Protein AF-A0A1W9SRH3-F1 (afdb_monomer_lite)

pLDDT: mean 83.45, std 12.56, range [42.34, 92.62]

Sequence (71 aa):
MQDNSDEDYDAEVTASVLNIREDASSRAEKIADPLKKGTKLDIIETENNWYKVRTKVEGWVSKKYIKKIRN

Structure (mmCIF, N/CA/C/O backbone):
data_AF-A0A1W9SRH3-F1
#
_entry.id   AF-A0A1W9SRH3-F1
#
loop_
_atom_site.group_PDB
_atom_site.id
_atom_site.type_symbol
_atom_site.label_atom_id
_atom_site.label_alt_id
_atom_site.label_comp_id
_atom_site.label_asym_id
_atom_site.label_entity_id
_atom_site.label_seq_id
_atom_site.pdbx_PDB_ins_code
_atom_site.Cartn_x
_atom_site.Cartn_y
_atom_site.Cartn_z
_atom_site.occupancy
_atom_site.B_iso_or_equiv
_atom_site.auth_seq_id
_atom_site.auth_comp_id
_atom_site.auth_asym_id
_atom_site.auth_atom_id
_atom_site.pdbx_PDB_model_num
ATOM 1 N N . MET A 1 1 ? -14.087 -0.436 28.559 1.00 51.34 1 MET A N 1
ATOM 2 C CA . MET A 1 1 ? -12.674 -0.816 28.359 1.00 51.34 1 MET A CA 1
ATOM 3 C C . MET A 1 1 ? -12.706 -1.841 27.246 1.00 51.34 1 MET A C 1
ATOM 5 O O . MET A 1 1 ? -13.203 -2.932 27.485 1.00 51.34 1 MET A O 1
ATOM 9 N N . GLN A 1 2 ? -12.404 -1.428 26.015 1.00 42.34 2 GLN A N 1
ATOM 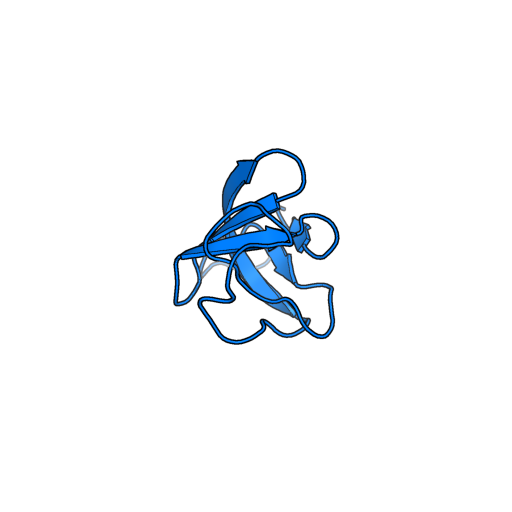10 C CA . GLN A 1 2 ? -12.555 -2.293 24.847 1.00 42.34 2 GLN A CA 1
ATOM 11 C C . GLN A 1 2 ? -11.214 -2.973 24.578 1.00 42.34 2 GLN A C 1
ATOM 13 O O . GLN A 1 2 ? -10.261 -2.310 24.196 1.00 42.34 2 GLN A O 1
ATOM 18 N N . ASP A 1 3 ? -11.229 -4.264 24.878 1.00 45.66 3 ASP A N 1
ATOM 19 C CA . ASP A 1 3 ? -10.477 -5.384 24.322 1.00 45.66 3 ASP A CA 1
ATOM 20 C C . ASP A 1 3 ? -8.951 -5.328 24.187 1.00 45.66 3 ASP A C 1
ATOM 22 O O . ASP A 1 3 ? -8.358 -4.466 23.545 1.00 45.66 3 ASP A O 1
ATOM 26 N N . ASN A 1 4 ? -8.342 -6.355 24.774 1.00 62.19 4 ASN A N 1
ATOM 27 C CA . ASN A 1 4 ? -6.971 -6.756 24.525 1.00 62.19 4 ASN A CA 1
ATOM 28 C C . ASN A 1 4 ? -6.910 -7.534 23.203 1.00 62.19 4 ASN A C 1
ATOM 30 O O . ASN A 1 4 ? -7.906 -8.094 22.757 1.00 62.19 4 ASN A O 1
ATOM 34 N N . SER A 1 5 ? -5.681 -7.698 22.720 1.00 60.12 5 SER A N 1
ATOM 35 C CA . SER A 1 5 ? -5.202 -8.788 21.867 1.00 60.12 5 SER A CA 1
ATOM 36 C C . SER A 1 5 ? -5.289 -8.605 20.339 1.00 60.12 5 SER A C 1
ATOM 38 O O . SER A 1 5 ? -6.345 -8.445 19.736 1.00 60.12 5 SER A O 1
ATOM 40 N N . ASP A 1 6 ? -4.085 -8.706 19.769 1.00 57.44 6 ASP A N 1
ATOM 41 C CA . ASP A 1 6 ? -3.754 -9.437 18.547 1.00 57.44 6 ASP A CA 1
ATOM 42 C C . ASP A 1 6 ? -3.618 -8.638 17.241 1.00 57.44 6 ASP A C 1
ATOM 44 O O . ASP A 1 6 ? -4.562 -8.391 16.493 1.00 57.44 6 ASP A O 1
ATOM 48 N N . GLU A 1 7 ? -2.340 -8.339 16.980 1.00 56.66 7 GLU A N 1
ATOM 49 C CA . GLU A 1 7 ? -1.725 -7.783 15.772 1.00 56.66 7 GLU A CA 1
ATOM 50 C C . GLU A 1 7 ? -2.059 -6.306 15.511 1.00 56.66 7 GLU A C 1
ATOM 52 O O . GLU A 1 7 ? -3.172 -5.936 15.132 1.00 56.66 7 GLU A O 1
ATOM 57 N N . ASP A 1 8 ? -1.056 -5.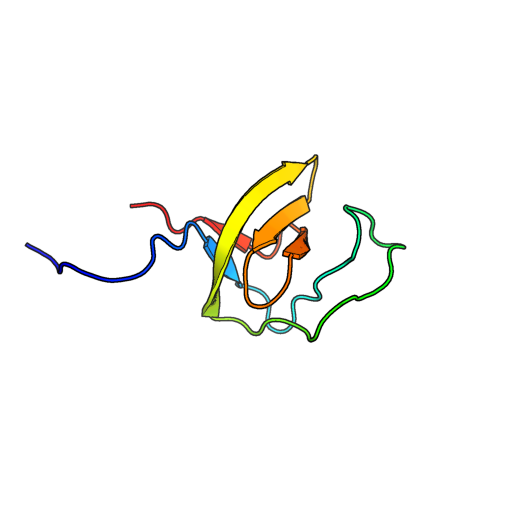453 15.759 1.00 58.31 8 ASP A N 1
ATOM 58 C CA . ASP A 1 8 ? -1.110 -3.990 15.651 1.00 58.31 8 ASP A CA 1
ATOM 59 C C . ASP A 1 8 ? -1.118 -3.563 14.178 1.00 58.31 8 ASP A C 1
ATOM 61 O O . ASP A 1 8 ? -0.185 -2.956 13.659 1.00 58.31 8 ASP A O 1
ATOM 65 N N . TYR A 1 9 ? -2.183 -3.950 13.479 1.00 67.25 9 TYR A N 1
ATOM 66 C CA . TYR A 1 9 ? -2.384 -3.591 12.092 1.00 67.25 9 TYR A CA 1
ATOM 67 C C . TYR A 1 9 ? -2.651 -2.098 11.983 1.00 67.25 9 TYR A C 1
ATOM 69 O O . TYR A 1 9 ? -3.761 -1.610 12.219 1.00 67.25 9 TYR A O 1
ATOM 77 N N . ASP A 1 10 ? -1.631 -1.373 11.536 1.00 77.88 10 ASP A N 1
ATOM 78 C CA . ASP A 1 10 ? -1.703 0.070 11.331 1.00 77.88 10 ASP A CA 1
ATOM 79 C C . ASP A 1 10 ? -2.748 0.472 10.274 1.00 77.88 10 ASP A C 1
ATOM 81 O O . ASP A 1 10 ? -3.180 1.636 10.237 1.00 77.88 10 ASP A O 1
ATOM 85 N N . ALA A 1 11 ? -3.156 -0.447 9.383 1.00 87.62 11 ALA A N 1
ATOM 86 C CA . ALA A 1 11 ? -4.021 -0.111 8.261 1.00 87.62 11 ALA A CA 1
ATOM 87 C C . ALA A 1 11 ? -4.939 -1.222 7.712 1.00 87.62 11 ALA A C 1
ATOM 89 O O . ALA A 1 11 ? -4.732 -2.420 7.893 1.00 87.62 11 ALA A O 1
ATOM 90 N N . GLU A 1 12 ? -5.958 -0.780 6.968 1.00 90.19 12 GLU A N 1
ATOM 91 C CA . GLU A 1 12 ? -6.967 -1.593 6.282 1.00 90.19 12 GLU A CA 1
ATOM 92 C C . GLU A 1 12 ? -7.024 -1.262 4.786 1.00 90.19 12 GLU A C 1
ATOM 94 O O . GLU A 1 12 ? -6.976 -0.093 4.381 1.00 90.19 12 GLU A O 1
ATOM 99 N N . VAL A 1 13 ? -7.216 -2.279 3.947 1.00 91.56 13 VAL A N 1
ATOM 100 C CA . VAL A 1 13 ? -7.522 -2.103 2.525 1.00 91.56 13 VAL A CA 1
ATOM 101 C C . VAL A 1 13 ? -8.956 -1.617 2.346 1.00 91.56 13 VAL A C 1
ATOM 103 O O . VAL A 1 13 ? -9.912 -2.294 2.720 1.00 91.56 13 VAL A O 1
ATOM 106 N N . THR A 1 14 ? -9.132 -0.481 1.672 1.00 90.94 14 THR A N 1
ATOM 107 C CA . THR A 1 14 ? -10.462 0.052 1.329 1.00 90.94 14 THR A CA 1
ATOM 108 C C . THR A 1 14 ? -10.899 -0.262 -0.099 1.00 90.94 14 THR A C 1
ATOM 110 O O . THR A 1 14 ? -12.098 -0.223 -0.391 1.00 90.94 14 THR A O 1
ATOM 113 N N . ALA A 1 15 ? -9.959 -0.593 -0.988 1.00 88.62 15 ALA A N 1
ATOM 114 C CA . ALA A 1 15 ? -10.259 -0.992 -2.359 1.00 88.62 15 ALA A CA 1
ATOM 115 C C . ALA A 1 15 ? -10.784 -2.427 -2.446 1.00 88.62 15 ALA A C 1
ATOM 117 O O . ALA A 1 15 ? -10.349 -3.306 -1.712 1.00 88.62 15 ALA A O 1
ATOM 118 N N . SER A 1 16 ? -11.668 -2.687 -3.411 1.00 88.44 16 SER A N 1
ATOM 119 C CA . SER A 1 16 ? -12.163 -4.043 -3.680 1.00 88.44 16 SER A CA 1
ATOM 120 C C . SER A 1 16 ? -11.042 -5.014 -4.062 1.00 88.44 16 SER A C 1
ATOM 122 O O . SER A 1 16 ? -11.104 -6.186 -3.702 1.00 88.44 16 SER A O 1
ATOM 124 N N . VAL A 1 17 ? -10.037 -4.518 -4.792 1.00 88.44 17 VAL A N 1
ATOM 125 C CA . VAL A 1 17 ? -8.890 -5.279 -5.297 1.00 88.44 17 VAL A CA 1
ATOM 126 C C . VAL A 1 17 ? -7.657 -4.376 -5.225 1.00 88.44 17 VAL A C 1
ATOM 128 O O . VAL A 1 17 ? -7.560 -3.400 -5.971 1.00 88.44 17 VAL A O 1
ATOM 131 N N . LEU A 1 18 ? -6.720 -4.687 -4.331 1.00 89.06 18 LEU A N 1
ATOM 132 C CA . LEU A 1 18 ? -5.468 -3.953 -4.162 1.00 89.06 18 LEU A CA 1
ATOM 133 C C . LEU A 1 18 ? -4.278 -4.866 -4.448 1.00 89.06 18 LEU A C 1
ATOM 135 O O . LEU A 1 18 ? -3.963 -5.755 -3.669 1.00 89.06 18 LEU A O 1
ATOM 139 N N . ASN A 1 19 ? -3.610 -4.637 -5.575 1.00 90.00 19 ASN A N 1
ATOM 140 C CA . ASN A 1 19 ? -2.443 -5.428 -5.955 1.00 90.00 19 ASN A CA 1
ATOM 141 C C . ASN A 1 19 ? -1.200 -4.979 -5.183 1.00 90.00 19 ASN A C 1
ATOM 143 O O . ASN A 1 19 ? -0.929 -3.777 -5.112 1.00 90.00 19 ASN A O 1
ATOM 147 N N . ILE A 1 20 ? -0.433 -5.953 -4.693 1.00 90.00 20 ILE A N 1
ATOM 148 C CA . ILE A 1 20 ? 0.893 -5.743 -4.114 1.00 90.00 20 ILE A CA 1
ATOM 149 C C . ILE A 1 20 ? 1.921 -5.773 -5.244 1.00 90.00 20 ILE A C 1
ATOM 151 O O . ILE A 1 20 ? 1.930 -6.693 -6.068 1.00 90.00 20 ILE A O 1
ATOM 155 N N . ARG A 1 21 ? 2.773 -4.753 -5.294 1.00 90.94 21 ARG A N 1
ATOM 156 C CA . ARG A 1 21 ? 3.833 -4.615 -6.295 1.00 90.94 21 ARG A CA 1
ATOM 157 C C . ARG A 1 21 ? 5.209 -4.716 -5.660 1.00 90.94 21 ARG A C 1
ATOM 159 O 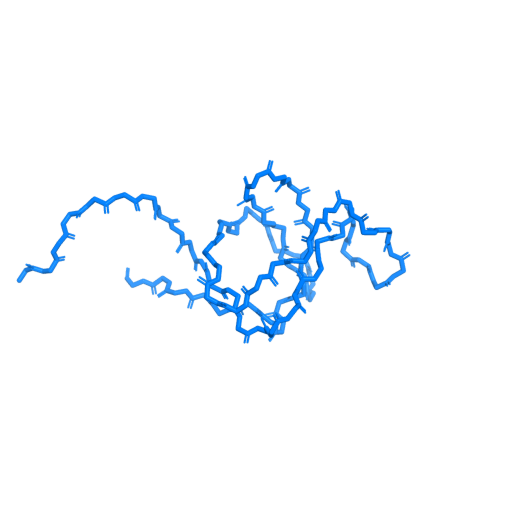O . ARG A 1 21 ? 5.357 -4.449 -4.472 1.00 90.94 21 ARG A O 1
ATOM 166 N N . GLU A 1 22 ? 6.197 -5.091 -6.462 1.00 90.75 22 GLU A N 1
ATOM 167 C CA . GLU A 1 22 ? 7.594 -5.183 -6.013 1.00 90.75 22 GLU A CA 1
ATOM 168 C C . GLU A 1 22 ? 8.169 -3.832 -5.585 1.00 90.75 22 GLU A C 1
ATOM 170 O O . GLU A 1 22 ? 8.973 -3.757 -4.661 1.00 90.75 22 GLU A O 1
ATOM 175 N N . ASP A 1 23 ? 7.712 -2.760 -6.231 1.00 90.00 23 ASP A N 1
ATOM 176 C CA . ASP A 1 23 ? 8.262 -1.419 -6.079 1.00 90.00 23 ASP A CA 1
ATOM 177 C C . ASP A 1 23 ? 7.142 -0.364 -6.046 1.00 90.00 23 ASP A C 1
ATOM 179 O O . A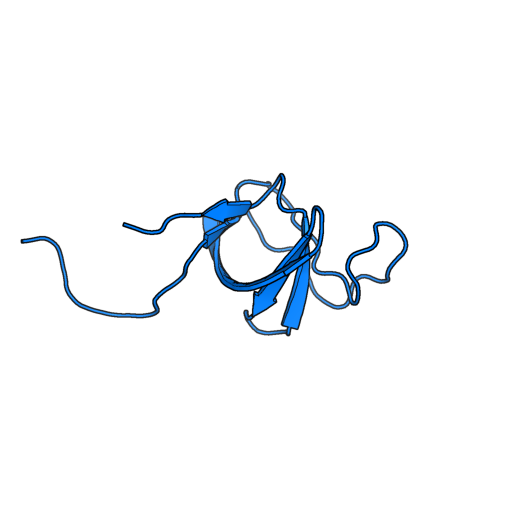SP A 1 23 ? 6.011 -0.619 -6.487 1.00 90.00 23 ASP A O 1
ATOM 183 N N . ALA A 1 24 ? 7.454 0.837 -5.555 1.00 88.75 24 ALA A N 1
ATOM 184 C CA . ALA A 1 24 ? 6.579 2.004 -5.435 1.00 88.75 24 ALA A CA 1
ATOM 185 C C . ALA A 1 24 ? 6.247 2.643 -6.806 1.00 88.75 24 ALA A C 1
ATOM 187 O O . ALA A 1 24 ? 6.266 3.864 -6.997 1.00 88.75 24 ALA A O 1
ATOM 188 N N . SER A 1 25 ? 5.919 1.813 -7.798 1.00 86.25 25 SER A N 1
ATOM 189 C CA . SER A 1 25 ? 5.701 2.194 -9.189 1.00 86.25 25 SER A CA 1
ATOM 190 C C . SER A 1 25 ? 4.479 1.497 -9.779 1.00 86.25 25 SER A C 1
ATOM 192 O O . SER A 1 25 ? 4.244 0.304 -9.599 1.00 86.25 25 SER A O 1
ATOM 194 N N . SER A 1 26 ? 3.703 2.231 -10.579 1.00 83.25 26 SER A N 1
ATOM 195 C CA . SER A 1 26 ? 2.572 1.664 -11.326 1.00 83.25 26 SER A CA 1
ATOM 196 C C . SER A 1 26 ? 3.005 0.698 -12.435 1.00 83.25 26 SER A C 1
ATOM 198 O O . SER A 1 26 ? 2.180 -0.093 -12.897 1.00 83.25 26 SER A O 1
ATOM 200 N N . ARG A 1 27 ? 4.281 0.759 -12.843 1.00 87.94 27 ARG A N 1
ATOM 201 C CA . ARG A 1 27 ? 4.894 -0.124 -13.845 1.00 87.94 27 ARG A CA 1
ATOM 202 C C . ARG A 1 27 ? 5.542 -1.373 -13.243 1.00 87.94 27 ARG A C 1
ATOM 204 O O . ARG A 1 27 ? 5.893 -2.260 -14.007 1.00 87.94 27 ARG A O 1
ATOM 211 N N . ALA A 1 28 ? 5.697 -1.440 -11.920 1.00 89.19 28 ALA A N 1
ATOM 212 C CA . ALA A 1 28 ? 6.302 -2.591 -11.256 1.00 89.19 28 ALA A CA 1
ATOM 213 C C . ALA A 1 28 ? 5.429 -3.841 -11.397 1.00 89.19 28 ALA A C 1
ATOM 215 O O . ALA A 1 28 ? 4.197 -3.743 -11.470 1.00 89.19 28 ALA A O 1
ATOM 216 N N . GLU A 1 29 ? 6.052 -5.014 -11.406 1.00 89.50 29 GLU A N 1
ATOM 217 C CA . GLU A 1 29 ? 5.323 -6.274 -11.483 1.00 89.50 29 GLU A CA 1
ATOM 218 C C . GLU A 1 29 ? 4.532 -6.549 -10.200 1.00 89.50 29 GLU A C 1
ATOM 220 O O . GLU A 1 29 ? 4.809 -6.020 -9.119 1.00 89.50 29 GLU A O 1
ATOM 225 N N . LYS A 1 30 ? 3.470 -7.343 -10.347 1.00 90.69 30 LYS A N 1
ATOM 226 C CA . LYS A 1 30 ? 2.644 -7.784 -9.223 1.00 90.69 30 LYS A CA 1
ATOM 227 C C . LYS A 1 30 ? 3.308 -9.017 -8.630 1.00 90.69 30 LYS A C 1
ATOM 229 O O . LYS A 1 30 ? 3.378 -10.037 -9.305 1.00 90.69 30 LYS A O 1
ATOM 234 N N . ILE A 1 31 ? 3.751 -8.915 -7.386 1.00 88.94 31 ILE A N 1
ATOM 235 C CA . ILE A 1 31 ? 4.494 -9.989 -6.710 1.00 88.94 31 ILE A CA 1
ATOM 236 C C . ILE A 1 31 ? 3.606 -10.877 -5.841 1.00 88.94 31 ILE A C 1
ATOM 238 O O . ILE A 1 31 ? 4.058 -11.896 -5.331 1.00 88.94 31 ILE A O 1
ATOM 242 N N . ALA A 1 32 ? 2.341 -10.498 -5.661 1.00 88.00 32 ALA A N 1
ATOM 243 C CA . ALA A 1 32 ? 1.379 -11.289 -4.915 1.00 88.00 32 ALA A CA 1
ATOM 244 C C . ALA A 1 32 ? -0.054 -11.054 -5.379 1.00 88.00 32 ALA A C 1
ATOM 246 O O . ALA A 1 32 ? -0.357 -10.146 -6.163 1.00 88.00 32 ALA A O 1
ATOM 247 N N . ASP A 1 33 ? -0.930 -11.904 -4.853 1.00 87.38 33 ASP A N 1
ATOM 248 C CA . ASP A 1 33 ? -2.359 -11.822 -5.074 1.00 87.38 33 ASP A CA 1
ATOM 249 C C . ASP A 1 33 ? -2.943 -10.502 -4.562 1.00 87.38 33 ASP A C 1
ATOM 251 O O . ASP A 1 33 ? -2.467 -9.924 -3.576 1.00 87.38 33 ASP A O 1
ATOM 255 N N . PRO A 1 34 ? -4.005 -10.010 -5.216 1.00 87.06 34 PRO A N 1
ATOM 256 C CA . PRO A 1 34 ? -4.680 -8.815 -4.765 1.00 87.06 34 PRO A CA 1
ATOM 257 C C . PRO A 1 34 ? -5.296 -9.000 -3.379 1.00 87.06 34 PRO A C 1
ATOM 259 O O . PRO A 1 34 ? -6.074 -9.925 -3.132 1.00 87.06 34 PRO A O 1
ATOM 262 N N . LEU A 1 35 ? -5.026 -8.036 -2.505 1.00 87.81 35 LEU A N 1
ATOM 263 C CA . LEU A 1 35 ? -5.713 -7.880 -1.235 1.00 87.81 35 LEU A CA 1
ATOM 264 C C . LEU A 1 35 ? -7.153 -7.426 -1.486 1.00 87.81 35 LEU A C 1
ATOM 266 O O . LEU A 1 35 ? -7.427 -6.610 -2.374 1.00 87.81 35 LEU A O 1
ATOM 270 N N . LYS A 1 36 ? -8.083 -7.959 -0.697 1.00 90.44 36 LYS A N 1
ATOM 271 C CA . LYS A 1 36 ? -9.501 -7.602 -0.773 1.00 90.44 36 LYS A CA 1
ATOM 272 C C . LYS A 1 36 ? -9.805 -6.475 0.206 1.00 90.44 36 LYS A C 1
ATOM 274 O O . LYS A 1 36 ? -9.071 -6.242 1.164 1.00 90.44 36 LYS A O 1
ATOM 279 N N . LYS A 1 37 ? -10.927 -5.792 -0.009 1.00 91.25 37 LYS A N 1
ATOM 280 C CA . LYS A 1 37 ? -11.434 -4.808 0.952 1.00 91.25 37 LYS A CA 1
ATOM 281 C C . LYS A 1 37 ? -11.612 -5.457 2.328 1.00 91.25 37 LYS A C 1
ATOM 283 O O . LYS A 1 37 ? -12.167 -6.551 2.414 1.00 91.25 37 LYS A O 1
ATOM 288 N N . GLY A 1 38 ? -11.175 -4.770 3.379 1.00 87.31 38 GLY A N 1
ATOM 289 C CA . GLY A 1 38 ? -11.209 -5.272 4.752 1.00 87.31 38 GLY A CA 1
ATOM 290 C C . GLY A 1 38 ? -9.981 -6.081 5.154 1.00 87.31 38 GLY A C 1
ATOM 291 O O . GLY A 1 38 ? -9.877 -6.492 6.307 1.00 87.31 38 GLY A O 1
ATOM 292 N N . THR A 1 39 ? -9.038 -6.324 4.237 1.00 87.94 39 THR A N 1
ATOM 293 C CA . THR A 1 39 ? -7.765 -6.940 4.613 1.00 87.94 39 THR A CA 1
ATOM 294 C C . THR A 1 39 ? -6.966 -5.978 5.486 1.00 87.94 39 THR A C 1
ATOM 296 O O . THR A 1 39 ? -6.809 -4.809 5.134 1.00 87.94 39 THR A O 1
ATOM 299 N N . LYS A 1 40 ? -6.469 -6.482 6.615 1.00 86.88 40 LYS A N 1
ATOM 300 C CA . LYS A 1 40 ? -5.577 -5.763 7.522 1.00 86.88 40 LYS A CA 1
ATOM 301 C C . LYS A 1 40 ? -4.122 -6.000 7.128 1.00 86.88 40 LYS A C 1
ATOM 303 O O . LYS A 1 40 ? -3.793 -7.058 6.588 1.00 86.88 40 LYS A O 1
ATOM 308 N N . LEU A 1 41 ? -3.292 -4.987 7.323 1.00 87.25 41 LEU A N 1
ATOM 309 C CA . LEU A 1 41 ? -1.889 -4.996 6.928 1.00 87.25 41 LEU A CA 1
ATOM 310 C C . LEU A 1 41 ? -1.080 -3.995 7.747 1.00 87.25 41 LEU A C 1
ATOM 312 O O . LEU A 1 41 ? -1.579 -2.932 8.123 1.00 87.25 41 LEU A O 1
ATOM 316 N N . ASP A 1 42 ? 0.191 -4.323 7.935 1.00 88.31 42 ASP A N 1
ATOM 317 C CA . ASP A 1 42 ? 1.134 -3.470 8.645 1.00 88.31 42 ASP A CA 1
ATOM 318 C C . ASP A 1 42 ? 1.835 -2.560 7.656 1.00 88.31 42 ASP A C 1
ATOM 320 O O . ASP A 1 42 ? 2.374 -3.034 6.655 1.00 88.31 42 ASP A O 1
ATOM 324 N N . ILE A 1 43 ? 1.852 -1.256 7.921 1.00 87.94 43 ILE A N 1
ATOM 325 C CA . ILE A 1 43 ? 2.631 -0.315 7.117 1.00 87.94 43 ILE A CA 1
ATOM 326 C C . ILE A 1 43 ? 4.036 -0.255 7.711 1.00 87.94 43 ILE A C 1
ATOM 328 O O . ILE A 1 43 ? 4.247 0.369 8.743 1.00 87.94 43 ILE A O 1
ATOM 332 N N . ILE A 1 44 ? 5.009 -0.853 7.024 1.00 89.88 44 ILE A N 1
ATOM 333 C CA . ILE A 1 44 ? 6.418 -0.782 7.433 1.00 89.88 44 ILE A CA 1
ATOM 334 C C . ILE A 1 44 ? 7.025 0.555 7.009 1.00 89.88 44 ILE A C 1
ATOM 336 O O . ILE A 1 44 ? 7.797 1.165 7.743 1.00 89.88 44 ILE A O 1
ATOM 340 N N . GLU A 1 45 ? 6.696 1.005 5.797 1.00 88.88 45 GLU A N 1
ATOM 341 C CA . GLU A 1 45 ? 7.338 2.167 5.193 1.00 88.88 45 GLU A CA 1
ATOM 342 C C . GLU A 1 45 ? 6.352 2.957 4.338 1.00 88.88 45 GLU A C 1
ATOM 344 O O . GLU A 1 45 ? 5.336 2.455 3.853 1.00 88.88 45 GLU A O 1
ATOM 349 N N . THR A 1 46 ? 6.629 4.244 4.175 1.00 88.25 46 THR A N 1
ATOM 350 C CA . THR A 1 46 ? 5.838 5.135 3.332 1.00 88.25 46 THR A CA 1
ATOM 351 C C . THR A 1 46 ? 6.764 5.838 2.370 1.00 88.25 46 THR A C 1
ATOM 353 O O . THR A 1 46 ? 7.649 6.569 2.802 1.00 88.25 46 THR A O 1
ATOM 356 N N . GLU A 1 47 ? 6.492 5.697 1.079 1.00 89.19 47 GLU A N 1
ATOM 357 C CA . GLU A 1 47 ? 7.267 6.359 0.041 1.00 89.19 47 GLU A CA 1
ATOM 358 C C . GLU A 1 47 ? 6.333 7.021 -0.962 1.00 89.19 47 GLU A C 1
ATOM 360 O O . GLU A 1 47 ? 5.535 6.373 -1.643 1.00 89.19 47 GLU A O 1
ATOM 365 N N . ASN A 1 48 ? 6.422 8.348 -1.056 1.00 87.81 48 ASN A N 1
ATOM 366 C CA . ASN A 1 48 ? 5.605 9.160 -1.954 1.00 87.81 48 ASN A CA 1
ATOM 367 C C . ASN A 1 48 ? 4.092 8.863 -1.812 1.00 87.81 48 ASN A C 1
ATOM 369 O O . ASN A 1 48 ? 3.449 9.262 -0.838 1.00 87.81 48 ASN A O 1
ATOM 373 N N . ASN A 1 49 ? 3.520 8.155 -2.792 1.00 90.19 49 ASN A N 1
ATOM 374 C CA . ASN A 1 49 ? 2.104 7.773 -2.864 1.00 90.19 49 ASN A CA 1
ATOM 375 C C . ASN A 1 49 ? 1.866 6.272 -2.616 1.00 90.19 49 ASN A C 1
ATOM 377 O O . ASN A 1 49 ? 0.786 5.749 -2.920 1.00 90.19 49 ASN A O 1
ATOM 381 N N . TRP A 1 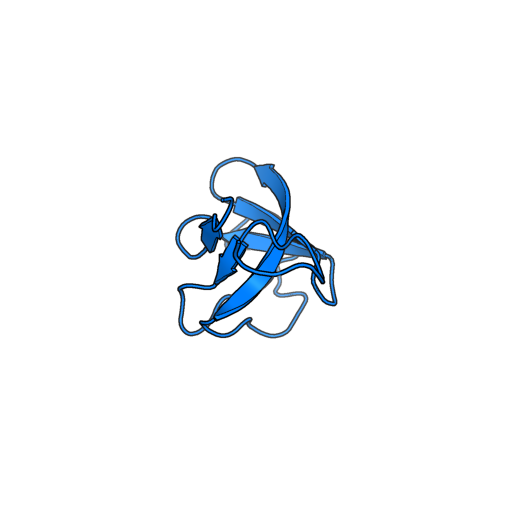50 ? 2.860 5.584 -2.064 1.00 92.56 50 TRP A N 1
ATOM 382 C CA . TRP A 1 50 ? 2.851 4.157 -1.794 1.00 92.56 50 TRP A CA 1
ATOM 383 C C . TRP A 1 50 ? 3.140 3.881 -0.321 1.00 92.56 50 TRP A C 1
ATOM 385 O O . TRP A 1 50 ? 3.855 4.618 0.358 1.00 92.56 50 TRP A O 1
ATOM 395 N N . TYR A 1 51 ? 2.545 2.805 0.167 1.00 91.75 51 TYR A N 1
ATOM 396 C CA . TYR A 1 51 ? 2.867 2.204 1.445 1.00 91.75 51 TYR A CA 1
ATOM 397 C C . TYR A 1 51 ? 3.535 0.869 1.187 1.00 91.75 51 TYR A C 1
ATOM 399 O O . TYR A 1 51 ? 3.001 0.050 0.437 1.00 91.75 51 TYR A O 1
ATOM 407 N N . LYS A 1 52 ? 4.687 0.659 1.813 1.00 91.38 52 LYS A N 1
ATOM 408 C CA . LYS A 1 52 ? 5.291 -0.656 1.924 1.00 91.38 52 LYS A CA 1
ATOM 409 C C . LYS A 1 52 ? 4.620 -1.362 3.075 1.00 91.38 52 LYS A C 1
ATOM 411 O O . LYS A 1 52 ? 4.597 -0.850 4.196 1.00 91.38 52 LYS A O 1
ATOM 416 N N . VAL A 1 53 ? 4.041 -2.508 2.775 1.00 90.00 53 VAL A N 1
ATOM 417 C CA . VAL A 1 53 ? 3.195 -3.226 3.709 1.00 90.00 53 VAL A CA 1
ATOM 418 C C . VAL A 1 53 ? 3.702 -4.641 3.882 1.00 90.00 53 VAL A C 1
ATOM 420 O O . VAL A 1 53 ? 4.141 -5.264 2.911 1.00 90.00 53 VAL A O 1
ATOM 423 N N . ARG A 1 54 ? 3.654 -5.140 5.118 1.00 87.25 54 ARG A N 1
ATOM 424 C CA . ARG A 1 54 ? 3.926 -6.545 5.419 1.00 87.25 54 ARG A CA 1
ATOM 425 C C . ARG A 1 54 ? 2.601 -7.248 5.631 1.00 87.25 54 ARG A C 1
ATOM 427 O O . ARG A 1 54 ? 1.778 -6.822 6.433 1.00 87.25 54 ARG A O 1
ATOM 434 N N . THR A 1 55 ? 2.387 -8.305 4.864 1.00 82.12 55 THR A N 1
ATOM 435 C CA . THR A 1 55 ? 1.281 -9.244 5.072 1.00 82.12 55 THR A CA 1
ATOM 436 C C . THR A 1 55 ? 1.872 -10.656 5.072 1.00 82.12 55 THR A C 1
ATOM 438 O O . THR A 1 55 ? 2.798 -10.927 5.827 1.00 82.12 55 THR A O 1
ATOM 441 N N . LYS A 1 56 ? 1.431 -11.541 4.167 1.00 83.00 56 LYS A N 1
ATOM 442 C CA . LYS A 1 56 ? 2.139 -12.794 3.846 1.00 83.00 56 LYS A CA 1
ATOM 443 C C . LYS A 1 56 ? 3.417 -12.557 3.043 1.00 83.00 56 LYS A C 1
ATOM 445 O O . LYS A 1 56 ? 4.329 -13.373 3.077 1.00 83.00 56 LYS A O 1
ATOM 450 N N . VAL A 1 57 ? 3.441 -11.459 2.295 1.00 86.00 57 VAL A N 1
ATOM 451 C CA . VAL A 1 57 ? 4.591 -10.981 1.533 1.00 86.00 57 VAL A CA 1
ATOM 452 C C . VAL A 1 57 ? 4.828 -9.513 1.858 1.00 86.00 57 VAL A C 1
ATOM 454 O O . VAL A 1 57 ? 3.923 -8.816 2.332 1.00 86.00 57 VAL A O 1
ATOM 457 N N . GLU A 1 58 ? 6.034 -9.045 1.574 1.00 90.19 58 GLU A N 1
ATOM 458 C CA . GLU A 1 58 ? 6.368 -7.627 1.603 1.00 90.19 58 GLU A CA 1
ATOM 459 C C . GLU A 1 58 ? 6.222 -7.028 0.220 1.00 90.19 58 GLU A C 1
ATOM 461 O O . GLU A 1 58 ? 6.723 -7.581 -0.756 1.00 90.19 58 GLU A O 1
ATOM 466 N N . GLY A 1 59 ? 5.576 -5.873 0.139 1.00 91.25 59 GLY A N 1
ATOM 467 C CA . GLY A 1 59 ? 5.544 -5.122 -1.102 1.00 91.25 59 GLY A CA 1
ATO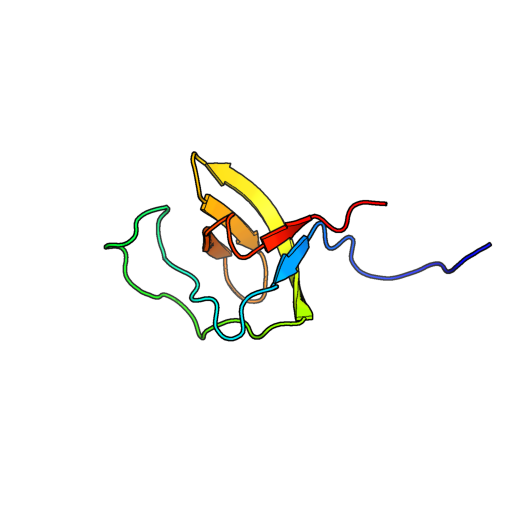M 468 C C . GLY A 1 59 ? 4.834 -3.793 -0.973 1.00 91.25 59 GLY A C 1
ATOM 469 O O . GLY A 1 59 ? 4.435 -3.369 0.110 1.00 91.25 59 GLY A O 1
ATOM 470 N N . TRP A 1 60 ? 4.679 -3.134 -2.109 1.00 92.62 60 TRP A N 1
ATOM 471 C CA . TRP A 1 60 ? 4.159 -1.786 -2.200 1.00 92.62 60 TRP A CA 1
ATOM 472 C C . TRP A 1 60 ? 2.713 -1.777 -2.663 1.00 92.62 60 TRP A C 1
ATOM 474 O O . TRP A 1 60 ? 2.333 -2.406 -3.654 1.00 92.62 60 TRP A O 1
ATOM 484 N N . VAL A 1 61 ? 1.900 -1.004 -1.955 1.00 91.25 61 VAL A N 1
ATOM 485 C CA . VAL A 1 61 ? 0.494 -0.773 -2.272 1.00 91.25 61 VAL A CA 1
ATOM 486 C C . VAL A 1 61 ? 0.196 0.717 -2.314 1.00 91.25 61 VAL A C 1
ATOM 488 O O . VAL A 1 61 ? 0.833 1.525 -1.641 1.00 91.25 61 VAL A O 1
ATOM 491 N N . SER A 1 62 ? -0.775 1.120 -3.130 1.00 91.19 62 SER A N 1
ATOM 492 C CA . SER A 1 62 ? -1.081 2.543 -3.272 1.00 91.19 62 SER A CA 1
ATOM 493 C C . SER A 1 62 ? -1.775 3.079 -2.022 1.00 91.19 62 SER A C 1
ATOM 495 O O . SER A 1 62 ? -2.834 2.588 -1.623 1.00 91.19 62 SER A O 1
ATOM 497 N N . LYS A 1 63 ? -1.225 4.163 -1.465 1.00 89.69 63 LYS A N 1
ATOM 498 C CA . LYS A 1 63 ? -1.750 4.867 -0.286 1.00 89.69 63 LYS A CA 1
ATOM 499 C C . LYS A 1 63 ? -3.211 5.288 -0.439 1.00 89.69 63 LYS A C 1
ATOM 501 O O . LYS A 1 63 ? -3.941 5.321 0.543 1.00 89.69 63 LYS A O 1
ATOM 506 N N . LYS A 1 64 ? -3.662 5.568 -1.666 1.00 89.56 64 LYS A N 1
ATOM 507 C CA . LYS A 1 64 ? -5.050 5.965 -1.961 1.00 89.56 64 LYS A CA 1
ATOM 508 C C . LYS A 1 64 ? -6.079 4.908 -1.542 1.00 89.56 64 LYS A C 1
ATOM 510 O O . LYS A 1 64 ? -7.226 5.247 -1.268 1.00 89.56 64 LYS A O 1
ATOM 515 N N . TYR A 1 65 ? -5.675 3.642 -1.516 1.00 90.69 65 TYR A N 1
ATOM 516 C CA . TYR A 1 65 ? -6.547 2.497 -1.257 1.00 90.69 65 TYR A CA 1
ATOM 517 C C . TYR A 1 65 ? -6.321 1.868 0.117 1.00 90.69 65 TYR A C 1
ATOM 519 O O . TYR A 1 65 ? -6.847 0.791 0.398 1.00 90.69 65 TYR A O 1
ATOM 527 N N . ILE A 1 66 ? -5.546 2.546 0.962 1.00 89.19 66 ILE A N 1
ATOM 528 C CA . ILE A 1 66 ? -5.230 2.129 2.317 1.00 89.19 66 ILE A CA 1
ATOM 529 C C . ILE A 1 66 ? -5.773 3.170 3.285 1.00 89.19 66 ILE A C 1
ATOM 531 O O . ILE A 1 66 ? -5.538 4.369 3.134 1.00 89.19 66 ILE A O 1
ATOM 535 N N . LYS A 1 67 ? -6.492 2.703 4.299 1.00 89.06 67 LYS A N 1
ATOM 536 C CA . LYS A 1 67 ? -6.967 3.524 5.406 1.00 89.06 67 LYS A CA 1
ATOM 537 C C . LYS A 1 67 ? -6.178 3.152 6.647 1.00 89.06 67 LYS A C 1
ATOM 539 O O . LYS A 1 67 ? -6.271 2.025 7.112 1.00 89.06 67 LYS A O 1
ATOM 544 N N . LYS A 1 68 ? -5.416 4.104 7.185 1.00 85.06 68 LYS A N 1
ATOM 545 C CA . LYS A 1 68 ? -4.779 3.933 8.493 1.00 85.06 68 LYS A CA 1
ATOM 546 C C . LYS A 1 68 ? -5.869 3.827 9.558 1.00 85.06 68 LYS A C 1
ATOM 548 O O . LYS A 1 68 ? -6.748 4.689 9.597 1.00 85.06 68 LYS A O 1
ATOM 553 N N . ILE A 1 69 ? -5.835 2.757 10.345 1.00 78.75 69 ILE A N 1
ATOM 554 C CA . ILE A 1 69 ? -6.836 2.480 11.384 1.00 78.75 69 ILE A CA 1
ATOM 555 C C . ILE A 1 69 ? -6.433 3.116 12.715 1.00 78.75 69 ILE A C 1
ATOM 557 O O . ILE A 1 69 ? -7.329 3.498 13.459 1.00 78.75 69 ILE A O 1
ATOM 561 N N . ARG A 1 70 ? -5.120 3.235 12.974 1.00 62.50 70 ARG A N 1
ATOM 562 C CA . ARG A 1 70 ? -4.485 3.679 14.229 1.00 62.50 70 ARG A CA 1
ATOM 563 C C . ARG A 1 70 ? -5.419 4.445 15.188 1.00 62.50 70 ARG A C 1
ATOM 565 O O . ARG A 1 70 ? -5.812 5.575 14.885 1.00 62.50 70 ARG A O 1
ATOM 572 N N . ASN A 1 71 ? -5.713 3.810 16.329 1.00 47.81 71 ASN A N 1
ATOM 573 C CA . ASN A 1 71 ? -6.513 4.304 17.458 1.00 47.81 71 ASN A CA 1
ATOM 574 C C . ASN A 1 71 ? -5.630 4.525 18.689 1.00 47.81 71 ASN A C 1
ATOM 576 O O . ASN A 1 71 ? -4.743 3.677 18.918 1.00 47.81 71 ASN A O 1
#

Secondary structure (DSSP, 8-state):
-----S----EEE-SSEE--BSSSSTTSPB-SPPEETT-EEEEEEEETTEEEEESSSEEEEEGGGEEE---

Radius of gyration: 12.17 Å; chains: 1; bounding box: 21×22×42 Å

Foldseek 3Di:
DDDDDDDPQQKWFQDQWWFFFADPDPPGDGPDGTDGGGDTWHFPDDDDQWTFTDDVDTGITGVVRMDGPHD